Protein AF-A0A3S4DDE8-F1 (afdb_monomer)

Solvent-accessible surface area (backbone atoms only — not comparable to full-atom values): 3806 Å² total; per-residue (Å²): 138,87,84,78,91,86,82,77,71,37,82,93,74,69,36,52,55,66,64,50,50,54,51,42,71,73,66,56,78,70,82,66,65,44,84,54,100,87,48,74,46,56,67,84,56,88,70,89,81,79,90,80,134

Foldseek 3Di:
DDDDDDWDDDPVVPGRVVVVVVCCVVPPDDDQWDDDPVGIDGPPDPDDDDDDD

InterPro domains:
  IPR004548 Peptide chain release factor 3 [PTHR43556] (3-51)
  IPR027417 P-loop containing nucleoside triphosphate hydrolase [G3DSA:3.40.50.300] (3-27)
  IPR027417 P-loop containing nucleoside triphosphate hydrolase [G3DSA:3.40.50.300] (28-51)
  IPR027417 P-loop containing nucleoside triphosphate hydrolase [SSF52540] (3-29)

Organism: Serratia odorifera (NCBI:txid618)

Sequence (53 aa):
MNWTPVFFGTALGNFGVDHMLDGLVAWAPAPMPRKTDTREVVAAEEKFTRFRV

Structure (mmCIF, N/CA/C/O backbone):
data_AF-A0A3S4DDE8-F1
#
_entry.id   AF-A0A3S4DDE8-F1
#
loop_
_atom_site.group_PDB
_atom_site.id
_atom_site.type_symbol
_atom_site.label_atom_id
_atom_site.label_alt_id
_atom_site.label_comp_id
_atom_site.label_asym_id
_atom_site.label_entity_id
_atom_site.label_seq_id
_atom_site.pdbx_PDB_ins_code
_atom_site.Cartn_x
_atom_site.Cartn_y
_atom_site.Cartn_z
_atom_site.occupancy
_atom_site.B_iso_or_equiv
_atom_site.auth_seq_id
_atom_site.auth_comp_id
_atom_site.auth_asym_id
_atom_site.auth_atom_id
_atom_site.pdbx_PDB_model_num
ATOM 1 N N . MET A 1 1 ? 11.947 -13.922 9.520 1.00 45.41 1 MET A N 1
ATOM 2 C CA . MET A 1 1 ? 12.247 -13.849 8.075 1.00 45.41 1 MET A CA 1
ATOM 3 C C . MET A 1 1 ? 12.007 -12.409 7.640 1.00 45.41 1 MET A C 1
ATOM 5 O O . MET A 1 1 ? 10.855 -12.009 7.640 1.00 45.41 1 MET A O 1
ATOM 9 N N . ASN A 1 2 ? 13.042 -11.605 7.381 1.00 61.69 2 ASN A N 1
ATOM 10 C CA . ASN A 1 2 ? 12.858 -10.223 6.914 1.00 61.69 2 ASN A CA 1
ATOM 11 C C . ASN A 1 2 ? 13.534 -10.062 5.553 1.00 61.69 2 ASN A C 1
ATOM 13 O O . ASN A 1 2 ? 14.710 -9.713 5.476 1.00 61.69 2 ASN A O 1
ATOM 17 N N . TRP A 1 3 ? 12.796 -10.399 4.499 1.00 84.62 3 TRP A N 1
ATOM 18 C CA . TRP A 1 3 ? 13.230 -10.202 3.122 1.00 84.62 3 TRP A CA 1
ATOM 19 C C . TRP A 1 3 ? 12.739 -8.831 2.668 1.00 84.62 3 TRP A C 1
ATOM 21 O O . TRP A 1 3 ? 11.535 -8.587 2.651 1.00 84.62 3 TRP A O 1
ATOM 31 N N . THR A 1 4 ? 13.668 -7.942 2.329 1.00 91.00 4 THR A N 1
ATOM 32 C CA . THR A 1 4 ? 13.356 -6.615 1.791 1.00 91.00 4 THR A CA 1
ATOM 33 C C . THR A 1 4 ? 13.682 -6.622 0.297 1.00 91.00 4 THR A C 1
ATOM 35 O O . THR A 1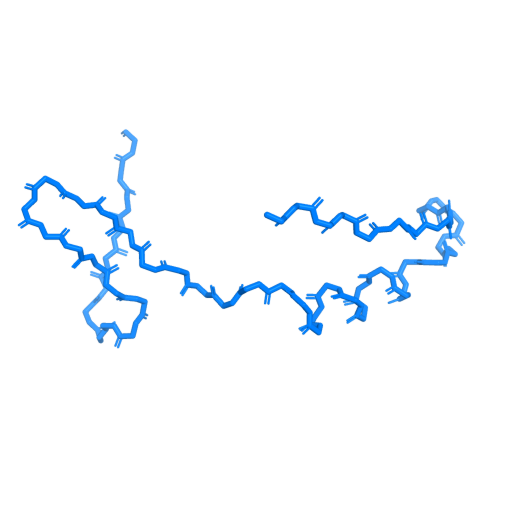 4 ? 14.860 -6.762 -0.040 1.00 91.00 4 THR A O 1
ATOM 38 N N . PRO A 1 5 ? 12.689 -6.513 -0.605 1.00 91.38 5 PRO A N 1
ATOM 39 C CA . PRO A 1 5 ? 12.950 -6.478 -2.040 1.00 91.38 5 PRO A CA 1
ATOM 40 C C . PRO A 1 5 ? 13.711 -5.199 -2.414 1.00 91.38 5 PRO A C 1
ATOM 42 O O . PRO A 1 5 ? 13.405 -4.114 -1.918 1.00 91.38 5 PRO A O 1
ATOM 45 N N . VAL A 1 6 ? 14.714 -5.336 -3.281 1.00 94.56 6 VAL A N 1
ATOM 46 C CA . VAL A 1 6 ? 15.561 -4.231 -3.750 1.00 94.56 6 VAL A CA 1
ATOM 47 C C . VAL A 1 6 ? 15.229 -3.937 -5.209 1.00 94.56 6 VAL A C 1
ATOM 49 O O . VAL A 1 6 ? 15.280 -4.835 -6.046 1.00 94.56 6 VAL A O 1
ATOM 52 N N . PHE A 1 7 ? 14.928 -2.673 -5.505 1.00 94.06 7 PHE A N 1
ATOM 53 C CA . PHE A 1 7 ? 14.649 -2.1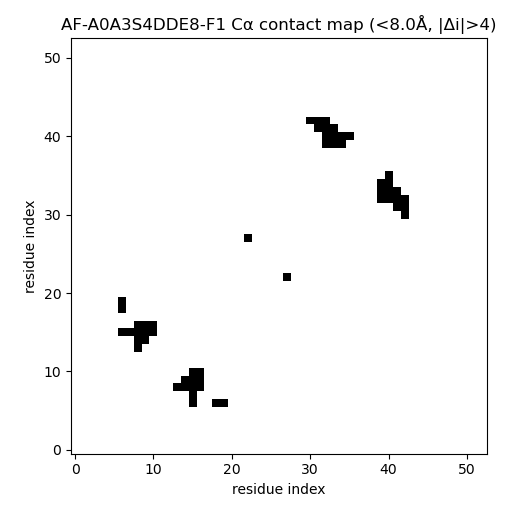65 -6.849 1.00 94.06 7 PHE A CA 1
ATOM 54 C C . PHE A 1 7 ? 15.703 -1.117 -7.227 1.00 94.06 7 PHE A C 1
ATOM 56 O O . PHE A 1 7 ? 16.122 -0.328 -6.378 1.00 94.06 7 PHE A O 1
ATOM 63 N N . PHE A 1 8 ? 16.120 -1.087 -8.493 1.00 95.62 8 PHE A N 1
ATOM 64 C CA . PHE A 1 8 ? 17.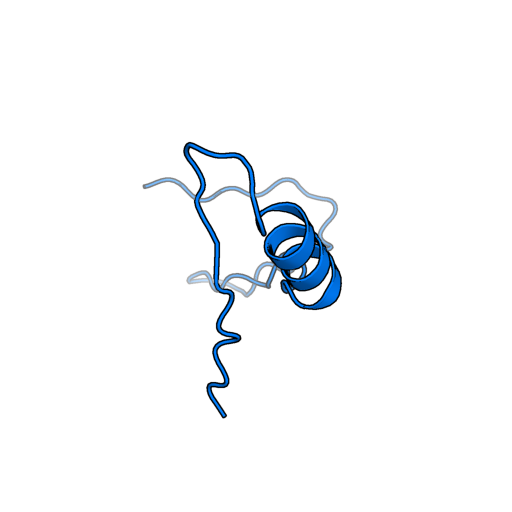059 -0.093 -9.024 1.00 95.62 8 PHE A CA 1
ATOM 65 C C . PHE A 1 8 ? 16.336 0.840 -9.998 1.00 95.62 8 PHE A C 1
ATOM 67 O O . PHE A 1 8 ? 15.611 0.372 -10.873 1.00 95.62 8 PHE A O 1
ATOM 74 N N . GLY A 1 9 ? 16.544 2.153 -9.865 1.00 94.88 9 GLY A N 1
ATOM 75 C CA . GLY A 1 9 ? 15.886 3.144 -10.714 1.00 94.88 9 GLY A CA 1
ATOM 76 C C . GLY A 1 9 ? 16.222 4.592 -10.356 1.00 94.88 9 GLY A C 1
ATOM 77 O O . GLY A 1 9 ? 17.064 4.856 -9.498 1.00 94.88 9 GLY A O 1
ATOM 78 N N . THR A 1 10 ? 15.548 5.540 -11.007 1.00 94.88 10 THR A N 1
ATOM 79 C CA . THR A 1 10 ? 15.604 6.971 -10.677 1.00 94.88 10 THR A CA 1
ATOM 80 C C . THR A 1 10 ? 14.196 7.542 -10.611 1.00 94.88 10 THR A C 1
ATOM 82 O O . THR A 1 10 ? 13.453 7.511 -11.590 1.00 94.88 10 THR A O 1
ATOM 85 N N . ALA A 1 11 ? 13.837 8.108 -9.457 1.00 95.12 11 ALA A N 1
ATOM 86 C CA . ALA A 1 11 ? 12.554 8.784 -9.294 1.00 95.12 11 ALA A CA 1
ATOM 87 C C . ALA A 1 11 ? 12.470 10.049 -10.165 1.00 95.12 11 ALA A C 1
ATOM 89 O O . ALA A 1 11 ? 11.445 10.299 -10.789 1.00 95.12 11 ALA A O 1
ATOM 90 N N . LEU A 1 12 ? 13.566 10.815 -10.268 1.00 96.31 12 LEU A N 1
ATOM 91 C CA . LEU A 1 12 ? 13.604 12.047 -11.064 1.00 96.31 12 LEU A CA 1
ATOM 92 C C . LEU A 1 12 ? 13.464 11.770 -12.568 1.00 96.31 12 LEU A C 1
ATOM 94 O O . LEU A 1 12 ? 12.843 12.549 -13.281 1.00 96.31 12 LEU A O 1
ATOM 98 N N . GLY A 1 13 ? 14.031 10.657 -13.039 1.00 95.19 13 GLY A N 1
ATOM 99 C CA . GLY A 1 13 ? 13.900 10.209 -14.428 1.00 95.19 13 GLY A CA 1
ATOM 100 C C . GLY A 1 13 ? 12.686 9.315 -14.689 1.00 95.19 13 GLY A C 1
ATOM 101 O O . GLY A 1 13 ? 12.556 8.818 -15.802 1.00 95.19 13 GLY A O 1
ATOM 102 N N . ASN A 1 14 ? 11.835 9.080 -13.681 1.00 92.50 14 ASN A N 1
ATOM 103 C CA . ASN A 1 14 ? 10.674 8.188 -13.742 1.00 92.50 14 ASN A CA 1
ATOM 104 C C . ASN A 1 14 ? 10.985 6.787 -14.317 1.00 92.50 14 ASN A C 1
ATOM 106 O O . ASN A 1 14 ? 10.226 6.245 -15.116 1.00 92.50 14 ASN A O 1
ATOM 110 N N . PHE A 1 15 ? 12.124 6.207 -13.930 1.00 96.25 15 PHE A N 1
ATOM 111 C CA . PHE A 1 15 ? 12.582 4.894 -14.394 1.00 96.25 15 PHE A CA 1
ATOM 112 C C . PHE A 1 15 ? 12.625 3.904 -13.223 1.00 96.25 15 PHE A C 1
ATOM 114 O O . PHE A 1 15 ? 13.254 4.195 -12.202 1.00 96.25 15 PHE A O 1
ATOM 121 N N . GLY A 1 16 ? 11.974 2.744 -13.369 1.00 93.06 16 GLY A N 1
ATOM 122 C CA . GLY A 1 16 ? 11.919 1.668 -12.367 1.00 93.06 16 GLY A CA 1
ATOM 123 C C . GLY A 1 16 ? 10.879 1.857 -11.253 1.00 93.06 16 GLY A C 1
ATOM 124 O O . GLY A 1 16 ? 10.794 1.031 -10.343 1.00 93.06 16 GLY A O 1
ATOM 125 N N . VAL A 1 17 ? 10.097 2.942 -11.297 1.00 96.00 17 VAL A N 1
ATOM 126 C CA . VAL A 1 17 ? 9.041 3.238 -10.311 1.00 96.00 17 VAL A CA 1
ATOM 127 C C . VAL A 1 17 ? 7.839 2.310 -10.492 1.00 96.00 17 VAL A C 1
ATOM 129 O O . VAL A 1 17 ? 7.251 1.873 -9.511 1.00 96.00 17 VAL A O 1
ATOM 132 N N . ASP A 1 18 ? 7.513 1.963 -11.732 1.00 96.50 18 ASP A N 1
ATOM 133 C CA . ASP A 1 18 ? 6.497 0.975 -12.098 1.00 96.50 18 ASP A CA 1
ATOM 134 C C . ASP A 1 18 ? 6.765 -0.389 -11.451 1.00 96.50 18 ASP A C 1
ATOM 136 O O . ASP A 1 18 ? 5.916 -0.900 -10.728 1.00 96.50 18 ASP A O 1
ATOM 140 N N . HIS A 1 19 ? 7.983 -0.922 -11.584 1.00 94.31 19 HIS A N 1
ATOM 141 C CA . HIS A 1 19 ? 8.360 -2.194 -10.960 1.00 94.31 19 HIS A CA 1
ATOM 142 C C . HIS A 1 19 ? 8.260 -2.164 -9.430 1.00 94.31 19 HIS A C 1
ATOM 144 O O . HIS A 1 19 ? 7.850 -3.148 -8.811 1.00 94.31 19 HIS A O 1
ATOM 150 N N . MET A 1 20 ? 8.625 -1.037 -8.813 1.00 95.81 20 MET A N 1
ATOM 151 C CA . MET A 1 20 ? 8.473 -0.846 -7.371 1.00 95.81 20 MET A CA 1
ATOM 152 C C . MET A 1 20 ? 6.995 -0.831 -6.961 1.00 95.81 20 MET A C 1
ATOM 154 O O . MET A 1 20 ? 6.636 -1.471 -5.972 1.00 95.81 20 MET A O 1
ATOM 158 N N . LEU A 1 21 ? 6.136 -0.145 -7.721 1.00 96.88 21 LEU A N 1
ATOM 159 C CA . LEU A 1 21 ? 4.700 -0.071 -7.453 1.00 96.88 21 LEU A CA 1
ATOM 160 C C . LEU A 1 21 ? 4.004 -1.419 -7.660 1.00 96.88 21 LEU A C 1
ATOM 162 O O . LEU A 1 21 ? 3.189 -1.803 -6.824 1.00 96.88 21 LEU A O 1
ATOM 166 N N . ASP A 1 22 ? 4.362 -2.171 -8.698 1.00 96.88 22 ASP A N 1
ATOM 167 C CA . ASP A 1 22 ? 3.829 -3.516 -8.932 1.00 96.88 22 ASP A CA 1
ATOM 168 C C . ASP A 1 22 ? 4.181 -4.458 -7.771 1.00 96.88 22 ASP A C 1
ATOM 170 O O . ASP A 1 22 ? 3.318 -5.162 -7.240 1.00 96.88 22 ASP A O 1
ATOM 174 N N . GLY A 1 23 ? 5.439 -4.426 -7.313 1.00 94.81 23 GLY A N 1
ATOM 175 C CA . GLY A 1 23 ? 5.876 -5.185 -6.141 1.00 94.81 23 GLY A CA 1
ATOM 176 C C . GLY A 1 23 ? 5.174 -4.747 -4.854 1.00 94.81 23 GLY A C 1
ATOM 177 O O . GLY A 1 23 ? 4.813 -5.585 -4.025 1.00 94.81 23 GLY A O 1
ATOM 178 N N . LEU A 1 24 ? 4.931 -3.442 -4.696 1.00 95.12 24 LEU A N 1
ATOM 179 C CA . LEU A 1 24 ? 4.181 -2.898 -3.567 1.00 95.12 24 LEU A CA 1
ATOM 180 C C . LEU A 1 24 ? 2.743 -3.425 -3.561 1.00 95.12 24 LEU A C 1
ATOM 182 O O . LEU A 1 24 ? 2.292 -3.913 -2.534 1.00 95.12 24 LEU A O 1
ATOM 186 N N . VAL A 1 25 ? 2.033 -3.377 -4.687 1.00 95.31 25 VAL A N 1
ATOM 187 C CA . VAL A 1 25 ? 0.653 -3.880 -4.780 1.00 95.31 25 VAL A CA 1
ATOM 188 C C . VAL A 1 25 ? 0.591 -5.386 -4.512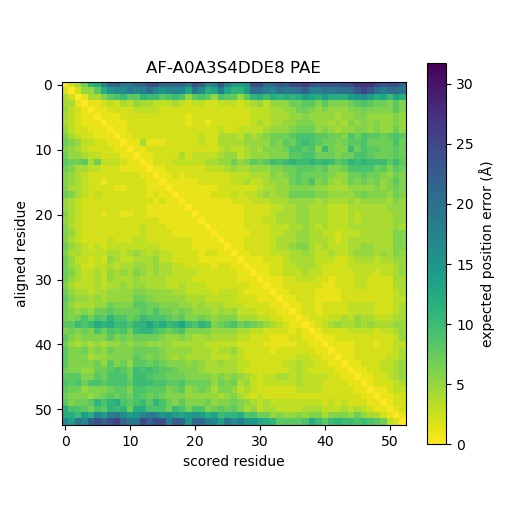 1.00 95.31 25 VAL A C 1
ATOM 190 O O . VAL A 1 25 ? -0.321 -5.850 -3.832 1.00 95.31 25 VAL A O 1
ATOM 193 N N . ALA A 1 26 ? 1.564 -6.149 -5.015 1.00 94.25 26 ALA A N 1
ATOM 194 C CA . ALA A 1 26 ? 1.577 -7.602 -4.887 1.00 94.25 26 ALA A CA 1
ATOM 195 C C . ALA A 1 26 ? 1.878 -8.094 -3.463 1.00 94.25 26 ALA A C 1
ATOM 197 O O . ALA A 1 26 ? 1.355 -9.131 -3.050 1.00 94.25 26 ALA A O 1
ATOM 198 N N . TRP A 1 27 ? 2.751 -7.398 -2.728 1.00 92.50 27 TRP A N 1
ATOM 199 C CA . TRP A 1 27 ? 3.307 -7.914 -1.471 1.00 92.50 27 TRP A CA 1
ATOM 200 C C . TRP A 1 27 ? 3.042 -7.039 -0.252 1.00 92.50 27 TRP A C 1
ATOM 202 O O . TRP A 1 27 ? 3.298 -7.487 0.870 1.00 92.50 27 TRP A O 1
ATOM 212 N N . ALA A 1 28 ? 2.541 -5.812 -0.424 1.00 93.44 28 ALA A N 1
ATOM 213 C CA . ALA A 1 28 ? 2.154 -5.008 0.721 1.00 93.44 28 ALA A CA 1
ATOM 214 C C . ALA A 1 28 ? 1.030 -5.715 1.490 1.00 93.44 28 ALA A C 1
ATOM 216 O O . ALA A 1 28 ? 0.064 -6.205 0.900 1.00 93.44 28 ALA A O 1
ATOM 217 N N . PRO A 1 29 ? 1.132 -5.763 2.823 1.00 93.62 29 PRO A N 1
ATOM 218 C CA . PRO A 1 29 ? 0.081 -6.337 3.632 1.00 93.62 29 PRO A CA 1
ATOM 219 C C . PRO A 1 29 ? -1.168 -5.457 3.573 1.00 93.62 29 PRO A C 1
ATOM 221 O O . PRO A 1 29 ? -1.095 -4.226 3.577 1.00 93.62 29 PRO A O 1
ATOM 224 N N . ALA A 1 30 ? -2.328 -6.103 3.603 1.00 95.00 30 ALA A N 1
ATOM 225 C CA . ALA A 1 30 ? -3.593 -5.433 3.862 1.00 95.00 30 ALA A CA 1
ATOM 226 C C . ALA A 1 30 ? -3.587 -4.752 5.253 1.00 95.00 30 ALA A C 1
ATOM 228 O O . ALA A 1 30 ? -2.712 -5.041 6.083 1.00 95.00 30 ALA A O 1
ATOM 229 N N . PRO A 1 31 ? -4.562 -3.869 5.548 1.00 95.25 31 PRO A N 1
ATOM 230 C CA . PRO A 1 31 ? -4.698 -3.268 6.870 1.00 95.25 31 PRO A CA 1
ATOM 231 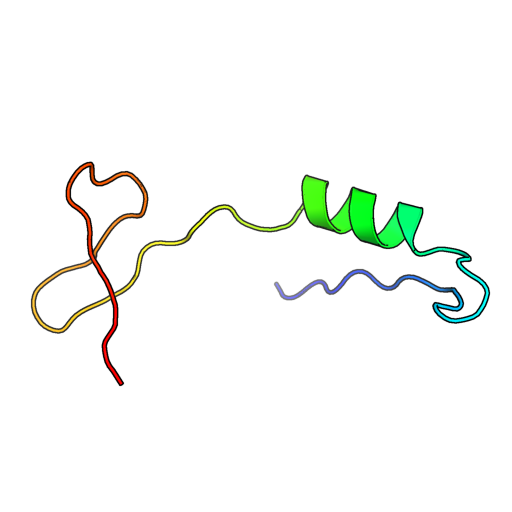C C . PRO A 1 31 ? -4.634 -4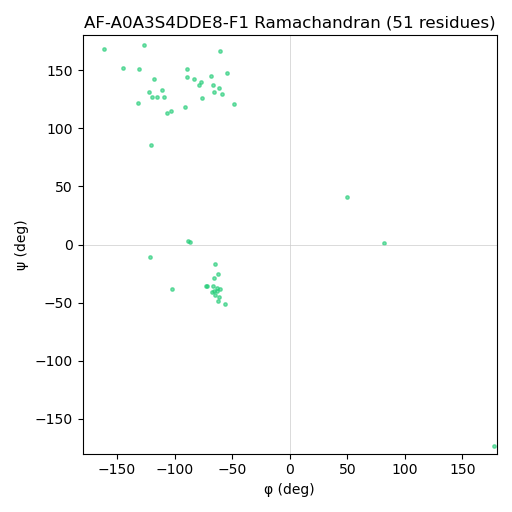.318 7.988 1.00 95.25 31 PRO A C 1
ATOM 233 O O . PRO A 1 31 ? -5.423 -5.262 8.030 1.00 95.25 31 PRO A O 1
ATOM 236 N N . MET A 1 32 ? -3.658 -4.164 8.882 1.00 95.12 32 MET A N 1
ATOM 237 C CA . MET A 1 32 ? -3.403 -5.125 9.951 1.00 95.12 32 MET A CA 1
ATOM 238 C C . MET A 1 32 ? -4.208 -4.800 11.215 1.00 95.12 32 MET A C 1
ATOM 240 O O . MET A 1 32 ? -4.449 -3.619 11.494 1.00 95.12 32 MET A O 1
ATOM 244 N N . PRO A 1 33 ? -4.553 -5.820 12.024 1.00 95.94 33 PRO A N 1
ATOM 245 C CA . PRO A 1 33 ? -5.103 -5.611 13.355 1.00 95.94 33 PRO A CA 1
ATOM 246 C C . PRO A 1 33 ? -4.201 -4.731 14.228 1.00 95.94 33 PRO A C 1
ATOM 248 O O . PRO A 1 33 ? -2.972 -4.743 14.113 1.00 95.94 33 PRO A O 1
ATOM 251 N N . ARG A 1 34 ? -4.817 -3.958 15.123 1.00 95.56 34 ARG A N 1
ATOM 252 C CA . ARG A 1 34 ? -4.123 -3.071 16.065 1.00 95.56 34 ARG A CA 1
ATOM 253 C C . ARG A 1 34 ? -4.504 -3.431 17.496 1.00 95.56 34 ARG A C 1
ATOM 255 O O . ARG A 1 34 ? -5.683 -3.537 17.820 1.00 95.56 34 ARG A O 1
ATOM 262 N N . LYS A 1 35 ? -3.507 -3.581 18.370 1.00 95.31 35 LYS A N 1
ATOM 263 C CA . LYS A 1 35 ? -3.727 -3.812 19.805 1.00 95.31 35 LYS A CA 1
ATOM 264 C C . LYS A 1 35 ? -4.112 -2.513 20.513 1.00 95.31 35 LYS A C 1
ATOM 266 O O . LYS A 1 35 ? -3.527 -1.467 20.244 1.00 95.31 35 LYS A O 1
ATOM 271 N N . THR A 1 36 ? -5.063 -2.610 21.434 1.00 93.62 36 THR A N 1
ATOM 272 C CA . THR A 1 36 ? -5.436 -1.563 22.398 1.00 93.62 36 THR A CA 1
ATOM 273 C C . THR A 1 36 ? -5.396 -2.153 23.810 1.00 93.62 36 THR A C 1
ATOM 275 O O . THR A 1 36 ? -5.278 -3.370 23.952 1.00 93.62 36 THR A O 1
ATOM 278 N N . ASP A 1 37 ? -5.541 -1.328 24.847 1.00 93.69 37 ASP A N 1
ATOM 279 C CA . ASP A 1 37 ? -5.505 -1.790 26.247 1.00 93.69 37 ASP A CA 1
ATOM 280 C C . ASP A 1 37 ? -6.621 -2.784 26.598 1.00 93.69 37 ASP A C 1
ATOM 282 O O . ASP A 1 37 ? -6.489 -3.580 27.523 1.00 93.69 37 ASP A O 1
ATOM 286 N N . THR A 1 38 ? -7.736 -2.738 25.864 1.00 93.69 38 THR A N 1
ATOM 287 C CA . THR A 1 38 ? -8.928 -3.551 26.156 1.00 93.69 38 THR A CA 1
ATOM 288 C C . THR A 1 38 ? -9.069 -4.754 25.236 1.00 93.69 38 THR A C 1
ATOM 290 O O . THR A 1 38 ? -9.507 -5.817 25.672 1.00 93.69 38 THR A O 1
ATOM 293 N N . ARG A 1 39 ? -8.735 -4.594 23.952 1.00 92.81 39 ARG A N 1
ATOM 294 C CA . ARG A 1 39 ? -8.906 -5.627 22.925 1.00 92.81 39 ARG A CA 1
ATOM 295 C C . ARG A 1 39 ? -8.053 -5.364 21.692 1.00 92.81 39 ARG A C 1
ATOM 297 O O . ARG A 1 39 ? -7.546 -4.263 21.476 1.00 92.81 39 ARG A O 1
ATOM 304 N N . GLU A 1 40 ? -7.964 -6.362 20.831 1.00 95.50 40 GLU A N 1
ATOM 305 C CA . GLU A 1 40 ? -7.498 -6.174 19.463 1.00 95.50 40 GLU A CA 1
ATOM 306 C C . GLU A 1 40 ? -8.631 -5.598 18.600 1.00 95.50 40 GLU A C 1
ATOM 308 O O . GLU A 1 40 ? -9.796 -5.985 18.738 1.00 95.50 40 GLU A O 1
ATOM 313 N N . VAL A 1 41 ? -8.292 -4.629 17.752 1.00 95.12 41 VAL A N 1
ATOM 314 C CA . VAL A 1 41 ? -9.183 -4.054 16.742 1.00 95.12 41 VAL A CA 1
ATOM 315 C C . VAL A 1 41 ? -8.788 -4.650 15.401 1.00 95.12 41 VAL A C 1
ATOM 317 O O . VAL A 1 41 ? -7.668 -4.421 14.936 1.00 95.12 41 VAL A O 1
ATOM 320 N N . VAL A 1 42 ? -9.678 -5.433 14.791 1.00 96.50 42 VAL A N 1
ATOM 321 C CA . VAL A 1 42 ? -9.425 -6.050 13.482 1.00 96.50 42 VAL A CA 1
ATOM 322 C C . VAL A 1 42 ? -9.880 -5.118 12.366 1.00 96.50 42 VAL A C 1
ATOM 324 O O . VAL A 1 42 ? -10.892 -4.431 12.479 1.00 96.50 42 VAL A O 1
ATOM 327 N N . ALA A 1 43 ? -9.145 -5.103 11.254 1.00 93.56 43 ALA A N 1
ATOM 328 C CA . ALA A 1 43 ? -9.419 -4.183 10.151 1.00 93.56 43 ALA A CA 1
ATOM 329 C C . ALA A 1 43 ? -10.772 -4.409 9.449 1.00 93.56 43 ALA A C 1
ATOM 331 O O . ALA A 1 43 ? -11.236 -3.530 8.732 1.00 93.56 43 ALA A O 1
ATOM 332 N N . ALA A 1 44 ? -11.395 -5.574 9.649 1.00 95.56 44 ALA A N 1
ATOM 333 C CA . ALA A 1 44 ? -12.683 -5.933 9.061 1.00 95.56 44 ALA A CA 1
ATOM 334 C C . ALA A 1 44 ? -13.904 -5.470 9.889 1.00 95.56 44 ALA A C 1
ATOM 336 O O . ALA A 1 44 ? -15.033 -5.786 9.524 1.00 95.56 44 ALA A O 1
ATOM 337 N N . GLU A 1 45 ? -13.714 -4.768 11.013 1.00 95.25 45 GLU A N 1
ATOM 338 C CA . GLU A 1 45 ? -14.833 -4.250 11.811 1.00 95.25 45 GLU A CA 1
ATOM 339 C C . GLU A 1 45 ? -15.632 -3.183 11.047 1.00 95.25 45 GLU A C 1
ATOM 341 O O . GLU A 1 45 ? -15.072 -2.205 10.560 1.00 95.25 45 GLU A O 1
ATOM 346 N N . GLU A 1 46 ? -16.964 -3.317 11.016 1.00 95.69 46 GLU A N 1
ATOM 347 C CA . GLU A 1 46 ? -17.851 -2.316 10.396 1.00 95.69 46 GLU A CA 1
ATOM 348 C C . GLU A 1 46 ? -17.830 -0.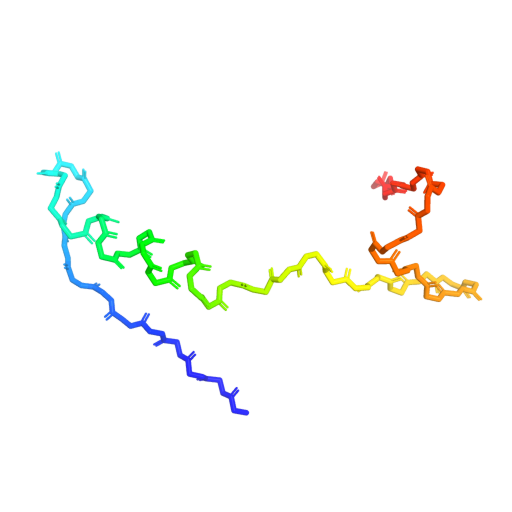968 11.132 1.00 95.69 46 GLU A C 1
ATOM 350 O O . GLU A 1 46 ? -18.069 0.091 10.550 1.00 95.69 46 GLU A O 1
ATOM 355 N N . LYS A 1 47 ? -17.567 -0.994 12.444 1.00 95.31 47 LYS A N 1
ATOM 356 C CA . LYS A 1 47 ? -17.550 0.211 13.273 1.00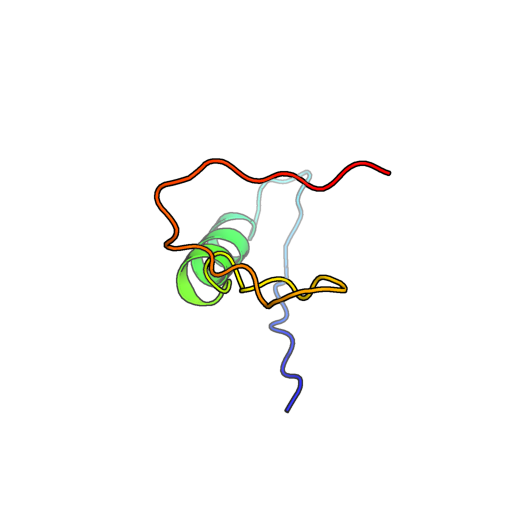 95.31 47 LYS A CA 1
ATOM 357 C C . LYS A 1 47 ? -16.265 0.990 13.032 1.00 95.31 47 LYS A C 1
ATOM 359 O O . LYS A 1 47 ? -15.166 0.484 13.243 1.00 95.31 47 LYS A O 1
ATOM 364 N N . PHE A 1 48 ? -16.415 2.267 12.694 1.00 93.50 48 PHE A N 1
ATOM 365 C CA . PHE A 1 48 ? -15.283 3.175 12.568 1.00 93.50 48 PHE A CA 1
ATOM 366 C C . PHE A 1 48 ? -14.498 3.277 13.885 1.00 93.50 48 PHE A C 1
ATOM 368 O O . PHE A 1 48 ? -15.059 3.566 14.945 1.00 93.50 48 PHE A O 1
ATOM 375 N N . THR A 1 49 ? -13.182 3.103 13.799 1.00 92.88 49 THR A N 1
ATOM 376 C CA . THR A 1 49 ? -12.238 3.285 14.905 1.00 92.88 49 THR A CA 1
ATOM 377 C C . THR A 1 49 ? -11.068 4.153 14.443 1.00 92.88 49 THR A C 1
ATOM 379 O O . THR A 1 49 ? -10.727 4.188 13.262 1.00 92.88 49 THR A O 1
ATOM 382 N N . ARG A 1 50 ? -10.456 4.902 15.366 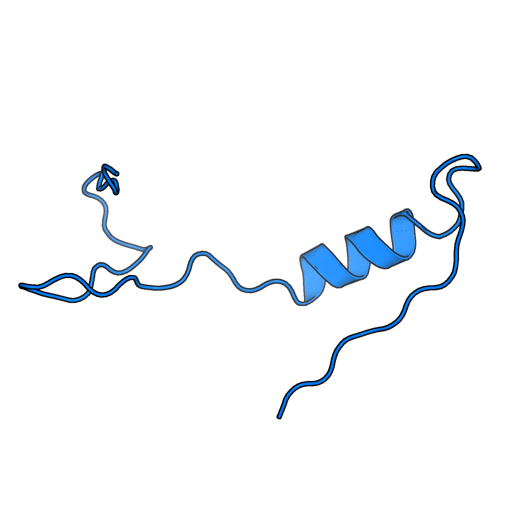1.00 90.06 50 ARG A N 1
ATOM 383 C CA . ARG A 1 50 ? -9.266 5.713 15.080 1.00 90.06 50 ARG A CA 1
ATOM 384 C C . ARG A 1 50 ? -8.324 5.732 16.268 1.00 90.06 50 ARG A C 1
ATOM 386 O O . ARG A 1 50 ? -8.766 5.692 17.415 1.00 90.06 50 ARG A O 1
ATOM 393 N N . PHE A 1 51 ? -7.046 5.900 15.977 1.00 90.19 51 PHE A N 1
ATOM 394 C CA . PHE A 1 51 ? -6.064 6.284 16.976 1.00 90.19 51 PHE A CA 1
ATOM 395 C C . PHE A 1 51 ? -6.086 7.810 17.167 1.00 90.19 51 PHE A C 1
ATOM 397 O O . PHE A 1 51 ? -6.273 8.557 16.204 1.00 90.19 51 PHE A O 1
ATOM 404 N N . ARG A 1 52 ? -5.917 8.277 18.406 1.00 79.56 52 ARG A N 1
ATOM 405 C CA . ARG A 1 52 ? -5.645 9.681 18.733 1.00 79.56 52 ARG A CA 1
ATOM 406 C C . ARG A 1 52 ? -4.297 9.711 19.454 1.00 79.56 52 ARG A C 1
ATOM 408 O O . ARG A 1 52 ? -4.132 8.950 20.401 1.00 79.56 52 ARG A O 1
ATOM 415 N N . VAL A 1 53 ? -3.384 10.550 18.961 1.00 67.75 53 VAL A N 1
ATOM 416 C CA . VAL A 1 53 ? -2.093 10.859 19.602 1.00 67.75 53 VAL A CA 1
ATOM 417 C C . VAL A 1 53 ? -2.331 11.699 20.851 1.00 67.75 53 VAL A C 1
ATOM 419 O O . VAL A 1 53 ? -3.238 12.565 20.788 1.00 67.75 53 VAL A O 1
#

Secondary structure (DSSP, 8-state):
---------BTTTTBSHHHHHHHHHHHSPPPPPEE-SS-EE-TT-SS------

Radius of gyration: 16.91 Å; Cα contacts (8 Å, |Δi|>4): 27; chains: 1; bounding box: 35×26×41 Å

Mean predicted aligned error: 4.86 Å

pLDDT: mean 91.97, std 9.02, range [45.41, 96.88]